Protein AF-A0A815XIX8-F1 (afdb_monomer_lite)

Radius of gyration: 41.37 Å; chains: 1; bounding box: 90×9×113 Å

Secondary structure (DSSP, 8-state):
--HHHHHHHHHHHHHHHHHHHHHHHHHHHHHHH-GGGSHHHHHHHHHHHHHHHHHHHHHHHHHHHHHHHHHHHHHHHHHHHHHHHHHHHHHHHHHHHHHT-

Organism: NCBI:txid433720

Structure (mmCIF, N/CA/C/O backbone):
data_AF-A0A815XIX8-F1
#
_entry.id   AF-A0A815XIX8-F1
#
loop_
_atom_site.group_PDB
_atom_site.id
_atom_site.type_symbol
_atom_site.label_atom_id
_atom_site.label_alt_id
_atom_site.label_comp_id
_atom_site.label_asym_id
_atom_site.label_entity_id
_atom_site.label_seq_id
_atom_site.pdbx_PDB_ins_code
_atom_site.Cartn_x
_atom_site.Cartn_y
_atom_site.Cartn_z
_atom_site.occupancy
_atom_site.B_iso_or_equiv
_atom_site.auth_seq_id
_atom_site.auth_comp_id
_atom_site.auth_asym_id
_atom_site.auth_atom_id
_atom_site.pdbx_PDB_model_num
ATOM 1 N N . MET A 1 1 ? -50.017 -1.277 47.489 1.00 60.69 1 MET A N 1
ATOM 2 C CA . MET A 1 1 ? -48.558 -1.466 47.458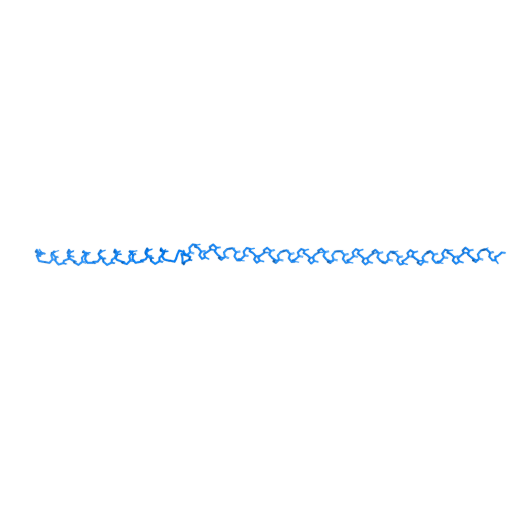 1.00 60.69 1 MET A CA 1
ATOM 3 C C . MET A 1 1 ? -48.048 -1.223 48.863 1.00 60.69 1 MET A C 1
ATOM 5 O O . MET A 1 1 ? -48.336 -0.166 49.416 1.00 60.69 1 MET A O 1
ATOM 9 N N . ASP A 1 2 ? -47.436 -2.234 49.470 1.00 87.69 2 ASP A N 1
ATOM 10 C CA . ASP A 1 2 ? -46.961 -2.193 50.860 1.00 87.69 2 ASP A CA 1
ATOM 11 C C . ASP A 1 2 ? -45.551 -1.567 50.930 1.00 87.69 2 ASP A C 1
ATOM 13 O O . ASP A 1 2 ? -44.770 -1.643 49.980 1.00 87.69 2 ASP A O 1
ATOM 17 N N . LEU A 1 3 ? -45.195 -0.948 52.056 1.00 88.00 3 LEU A N 1
ATOM 18 C CA . LEU A 1 3 ? -43.875 -0.350 52.311 1.00 88.00 3 LEU A CA 1
ATOM 19 C C . LEU A 1 3 ? -42.731 -1.361 52.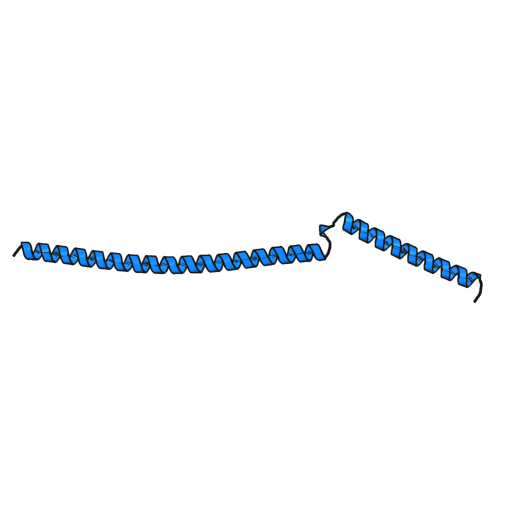140 1.00 88.00 3 LEU A C 1
ATOM 21 O O . LEU A 1 3 ? -41.619 -0.993 51.754 1.00 88.00 3 LEU A O 1
ATOM 25 N N . ILE A 1 4 ? -43.003 -2.632 52.432 1.00 92.00 4 ILE A N 1
ATOM 26 C CA . ILE A 1 4 ? -42.056 -3.741 52.278 1.00 92.00 4 ILE A CA 1
ATOM 27 C C . ILE A 1 4 ? -41.763 -3.996 50.795 1.00 92.00 4 ILE A C 1
ATOM 29 O O . ILE A 1 4 ? -40.601 -4.105 50.404 1.00 92.00 4 ILE A O 1
ATOM 33 N N . GLU A 1 5 ? -42.807 -4.013 49.970 1.00 90.12 5 GLU A N 1
ATOM 34 C CA . GLU A 1 5 ? -42.729 -4.235 48.525 1.00 90.12 5 GLU A CA 1
ATOM 35 C C . GLU A 1 5 ? -41.958 -3.100 47.833 1.00 90.12 5 GLU A C 1
ATOM 37 O O . GLU A 1 5 ? -41.041 -3.343 47.050 1.00 90.12 5 GLU A O 1
ATOM 42 N N . HIS A 1 6 ? -42.232 -1.848 48.214 1.00 91.06 6 HIS A N 1
ATOM 43 C CA . HIS A 1 6 ? -41.490 -0.690 47.707 1.00 91.06 6 HIS A CA 1
ATOM 44 C C . HIS A 1 6 ? -39.999 -0.746 48.080 1.00 91.06 6 HIS A C 1
ATOM 46 O O . HIS A 1 6 ? -39.131 -0.406 47.277 1.00 91.06 6 HIS A O 1
ATOM 52 N N . ARG A 1 7 ? -39.675 -1.189 49.301 1.00 92.44 7 ARG A N 1
ATOM 53 C CA . ARG A 1 7 ? -38.282 -1.326 49.749 1.00 92.44 7 ARG A CA 1
ATOM 54 C C . ARG A 1 7 ? -37.542 -2.424 48.981 1.00 92.44 7 ARG A C 1
ATOM 56 O O . ARG A 1 7 ? -36.366 -2.251 48.674 1.00 92.44 7 ARG A O 1
ATOM 63 N N . GLN A 1 8 ? -38.216 -3.528 48.663 1.00 95.00 8 GLN A N 1
ATOM 64 C CA . GLN A 1 8 ? -37.646 -4.603 47.848 1.00 95.00 8 GLN A CA 1
ATOM 65 C C . GLN A 1 8 ? -37.352 -4.142 46.419 1.00 95.00 8 GLN A C 1
ATOM 67 O O . GLN A 1 8 ? -36.262 -4.406 45.918 1.00 95.00 8 GLN A O 1
ATOM 72 N N . ILE A 1 9 ? -38.276 -3.407 45.794 1.00 95.38 9 ILE A N 1
ATOM 73 C CA . ILE A 1 9 ? -38.073 -2.853 44.447 1.00 95.38 9 ILE A CA 1
ATOM 74 C C . ILE A 1 9 ? -36.874 -1.907 44.430 1.00 95.38 9 ILE A C 1
ATOM 76 O O . ILE A 1 9 ? -35.966 -2.099 43.624 1.00 95.38 9 ILE A O 1
ATOM 80 N N . LEU A 1 10 ? -36.809 -0.966 45.378 1.00 94.81 10 LEU A N 1
ATOM 81 C CA . LEU A 1 10 ? -35.694 -0.023 45.475 1.00 94.81 10 LEU A CA 1
ATOM 82 C C . LEU A 1 10 ? -34.341 -0.741 45.628 1.00 94.81 10 LEU A C 1
ATOM 84 O O . LEU A 1 10 ? -33.344 -0.345 45.030 1.00 94.81 10 LEU A O 1
ATOM 88 N N . ASN A 1 11 ? -34.296 -1.815 46.421 1.00 96.06 11 ASN A N 1
ATOM 89 C CA . ASN A 1 11 ? -33.072 -2.588 46.618 1.00 96.06 11 ASN A CA 1
ATOM 90 C C . ASN A 1 11 ? -32.639 -3.330 45.341 1.00 96.06 11 ASN A C 1
ATOM 92 O O . ASN A 1 11 ? -31.449 -3.406 45.043 1.00 96.06 11 ASN A O 1
ATOM 96 N N . ASN A 1 12 ? -33.599 -3.842 44.568 1.00 96.44 12 ASN A N 1
ATOM 97 C CA . ASN A 1 12 ? -33.326 -4.487 43.285 1.00 96.44 12 ASN A CA 1
ATOM 98 C C . ASN A 1 12 ? -32.810 -3.484 42.245 1.00 96.44 12 ASN A C 1
ATOM 100 O O . ASN A 1 12 ? -31.841 -3.780 41.548 1.00 96.44 12 ASN A O 1
ATOM 104 N N . GLU A 1 13 ? -33.404 -2.290 42.174 1.00 96.94 13 GLU A N 1
ATOM 105 C CA . GLU A 1 13 ? -32.935 -1.208 41.299 1.00 96.94 13 GLU A CA 1
ATOM 106 C C . GLU A 1 13 ? -31.512 -0.764 41.669 1.00 96.94 13 GLU A C 1
ATOM 108 O O . GLU A 1 13 ? -30.651 -0.644 40.799 1.00 96.94 13 GLU A O 1
ATOM 113 N N . LEU A 1 14 ? -31.214 -0.604 42.963 1.00 97.44 14 LEU A N 1
ATOM 114 C CA . LEU A 1 14 ? -29.862 -0.282 43.436 1.00 97.44 14 LEU A CA 1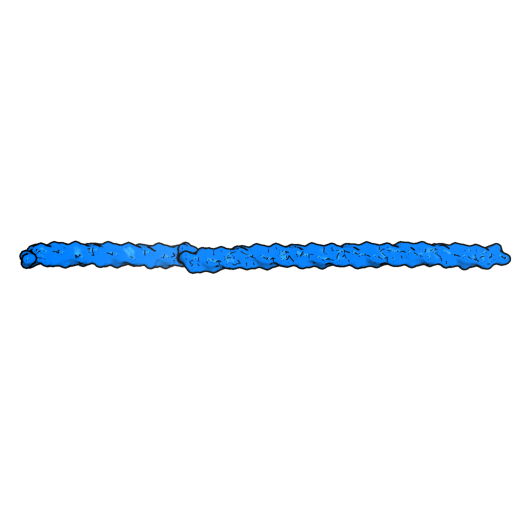
ATOM 115 C C . LEU A 1 14 ? -28.842 -1.373 43.092 1.00 97.44 14 LEU A C 1
ATOM 117 O O . LEU A 1 14 ? -27.714 -1.063 42.695 1.00 97.44 14 LEU A O 1
ATOM 121 N N . HIS A 1 15 ? -29.222 -2.646 43.215 1.00 97.12 15 HIS A N 1
ATOM 122 C CA . HIS A 1 15 ? -28.375 -3.754 42.783 1.00 97.12 15 HIS A CA 1
ATOM 123 C C . HIS A 1 15 ? -28.125 -3.735 41.274 1.00 97.12 15 HIS A C 1
ATOM 125 O O . HIS A 1 15 ? -26.983 -3.925 40.860 1.00 97.12 15 HIS A O 1
ATOM 131 N N . HIS A 1 16 ? -29.148 -3.451 40.466 1.00 96.88 16 HIS A N 1
ATOM 132 C CA . HIS A 1 16 ? -28.996 -3.310 39.019 1.00 96.88 16 HIS A CA 1
ATOM 133 C C . HIS A 1 16 ? -28.002 -2.200 38.664 1.00 96.88 16 HIS A C 1
ATOM 135 O O . HIS A 1 16 ? -27.021 -2.456 37.970 1.00 96.88 16 HIS A O 1
ATOM 141 N N . ILE A 1 17 ? -28.186 -1.003 39.231 1.00 97.19 17 ILE A N 1
ATOM 142 C CA . ILE A 1 17 ? -27.293 0.147 39.014 1.00 97.19 17 ILE A CA 1
ATOM 143 C C . ILE A 1 17 ? -25.854 -0.194 39.423 1.00 97.19 17 ILE A C 1
ATOM 145 O O . ILE A 1 17 ? -24.896 0.173 38.743 1.00 97.19 17 ILE A O 1
ATOM 149 N N . THR A 1 18 ? -25.684 -0.916 40.533 1.00 97.25 18 THR A N 1
ATOM 150 C CA . THR A 1 18 ? -24.359 -1.337 41.009 1.00 97.25 18 THR A CA 1
ATOM 151 C C . THR A 1 18 ? -23.695 -2.311 40.033 1.00 97.25 18 THR A C 1
ATOM 153 O O . THR A 1 18 ? -22.491 -2.207 39.791 1.00 97.25 18 THR A O 1
ATOM 156 N N . ASN A 1 19 ? -24.459 -3.236 39.451 1.00 97.31 19 ASN A N 1
ATOM 157 C CA . ASN A 1 19 ? -23.949 -4.174 38.454 1.00 97.31 19 ASN A CA 1
ATOM 158 C C . ASN A 1 19 ? -23.534 -3.447 37.170 1.00 97.31 19 ASN A C 1
ATOM 160 O O . ASN A 1 19 ? -22.395 -3.613 36.737 1.00 97.31 19 ASN A O 1
ATOM 164 N N . GLU A 1 20 ? -24.385 -2.565 36.638 1.00 97.25 20 GLU A N 1
ATOM 165 C CA . GLU A 1 20 ? -24.063 -1.754 35.454 1.00 97.25 20 GLU A CA 1
ATOM 166 C C . GLU A 1 20 ? -22.810 -0.896 35.674 1.00 97.25 20 GLU A C 1
ATOM 168 O O . GLU A 1 20 ? -21.926 -0.824 34.817 1.00 97.25 20 GLU A O 1
ATOM 173 N N . TYR A 1 21 ? -22.680 -0.280 36.854 1.00 96.88 21 TYR A N 1
ATOM 174 C CA . TYR A 1 21 ? -21.487 0.482 37.218 1.00 96.88 21 TYR A CA 1
ATOM 175 C C . TYR A 1 21 ? -20.219 -0.384 37.196 1.00 96.88 21 TYR A C 1
ATOM 177 O O . TYR A 1 21 ? -19.178 0.045 36.690 1.00 96.88 21 TYR A O 1
ATOM 185 N N . ASN A 1 22 ? -20.291 -1.602 37.740 1.00 96.94 22 ASN A N 1
ATOM 186 C CA . ASN A 1 22 ? -19.155 -2.519 37.781 1.00 96.94 22 ASN A CA 1
ATOM 187 C C . ASN A 1 22 ? -18.755 -2.996 36.379 1.00 96.94 22 ASN A C 1
ATOM 189 O O . ASN A 1 22 ? -17.564 -2.983 36.060 1.00 96.94 22 ASN A O 1
ATOM 193 N N . GLU A 1 23 ? -19.724 -3.340 35.529 1.00 96.00 23 GLU A N 1
ATOM 194 C CA . GLU A 1 23 ? -19.493 -3.720 34.128 1.00 96.00 23 GLU A CA 1
ATOM 195 C C . GLU A 1 23 ? -18.857 -2.577 33.331 1.00 96.00 23 GLU A C 1
ATOM 197 O O . GLU A 1 23 ? -17.879 -2.768 32.599 1.00 96.00 23 GLU A O 1
ATOM 202 N N . PHE A 1 24 ? -19.349 -1.353 33.523 1.00 94.56 24 PHE A N 1
ATOM 203 C CA . PHE A 1 24 ? -18.793 -0.178 32.869 1.00 94.56 24 PHE A CA 1
ATOM 204 C C . PHE A 1 24 ? -17.359 0.108 33.334 1.00 94.56 24 PHE A C 1
ATOM 206 O O . PHE A 1 24 ? -16.463 0.356 32.523 1.00 94.56 24 PHE A O 1
ATOM 213 N N . LYS A 1 25 ? -17.100 0.012 34.642 1.00 95.69 25 LYS A N 1
ATOM 214 C CA . LYS A 1 25 ? -15.759 0.181 35.216 1.00 95.69 25 LYS A CA 1
ATOM 215 C C . LYS A 1 25 ? -14.783 -0.882 34.712 1.00 95.69 25 LYS A C 1
ATOM 217 O O . LYS A 1 25 ? -13.629 -0.554 34.427 1.00 95.69 25 LYS A O 1
ATOM 222 N N . GLN A 1 26 ? -15.229 -2.131 34.591 1.00 92.06 26 GLN A N 1
ATOM 223 C CA . GLN A 1 26 ? -14.437 -3.204 33.998 1.00 92.06 26 GLN A CA 1
ATOM 224 C C . GLN A 1 26 ? -14.111 -2.889 32.536 1.00 92.06 26 GLN A C 1
ATOM 226 O O . GLN A 1 26 ? -12.937 -2.893 32.172 1.00 92.06 26 GLN A O 1
ATOM 231 N N . THR A 1 27 ? -15.113 -2.511 31.740 1.00 88.94 27 THR A N 1
ATOM 232 C CA . THR A 1 27 ? -14.938 -2.125 30.332 1.00 88.94 27 THR A CA 1
ATOM 233 C C . THR A 1 27 ? -13.905 -1.004 30.174 1.00 88.94 27 THR A C 1
ATOM 235 O O . THR A 1 27 ? -13.000 -1.094 29.341 1.00 88.94 27 THR A O 1
ATOM 238 N N . ILE A 1 28 ? -13.980 0.040 31.010 1.00 89.69 28 ILE A N 1
ATOM 239 C CA . ILE A 1 28 ? -12.988 1.125 31.020 1.00 89.69 28 ILE A CA 1
ATOM 240 C C . ILE A 1 28 ? -11.594 0.586 31.341 1.00 89.69 28 ILE A C 1
ATOM 242 O O . ILE A 1 28 ? -10.632 0.947 30.666 1.00 89.69 28 ILE A O 1
ATOM 246 N N . ASN A 1 29 ? -11.461 -0.255 32.368 1.00 91.94 29 ASN A N 1
ATOM 247 C CA . ASN A 1 29 ? -10.168 -0.808 32.764 1.00 91.94 29 ASN A CA 1
ATOM 248 C C . ASN A 1 29 ? -9.554 -1.686 31.670 1.00 91.94 29 ASN A C 1
ATOM 250 O O . ASN A 1 29 ? -8.356 -1.570 31.416 1.00 91.94 29 ASN A O 1
ATOM 254 N N . GLU A 1 30 ? -10.353 -2.511 30.997 1.00 87.81 30 GLU A N 1
ATOM 255 C CA . GLU A 1 30 ? -9.908 -3.339 29.872 1.00 87.81 30 GLU A CA 1
ATOM 256 C C . GLU A 1 30 ? -9.382 -2.478 28.719 1.00 87.81 30 GLU A C 1
ATOM 258 O O . GLU A 1 30 ? -8.287 -2.728 28.209 1.00 87.81 30 GLU A O 1
ATOM 263 N N . GLN A 1 31 ? -10.094 -1.404 28.363 1.00 86.12 31 GLN A N 1
ATOM 264 C CA . GLN A 1 31 ? -9.606 -0.448 27.366 1.00 86.12 31 GLN A CA 1
ATOM 265 C C . GLN A 1 31 ? -8.343 0.285 27.828 1.00 86.12 31 GLN A C 1
ATOM 267 O O . GLN A 1 31 ? -7.449 0.533 27.024 1.00 86.12 31 GLN A O 1
ATOM 272 N N . LYS A 1 32 ? -8.235 0.614 29.119 1.00 88.56 32 LYS A N 1
ATOM 273 C CA . LYS A 1 32 ? -7.049 1.270 29.683 1.00 88.56 32 LYS A CA 1
ATOM 274 C C . LYS A 1 32 ? -5.817 0.367 29.630 1.00 88.56 32 LYS A C 1
ATOM 276 O O . LYS A 1 32 ? -4.722 0.861 29.378 1.00 88.56 32 LYS A O 1
ATOM 281 N N . GLN A 1 33 ? -5.989 -0.934 29.873 1.00 92.44 33 GLN A N 1
ATOM 282 C CA . GLN A 1 33 ? -4.903 -1.911 29.797 1.00 92.44 33 GLN A CA 1
ATOM 283 C C . GLN A 1 33 ? -4.512 -2.244 28.359 1.00 92.44 33 GLN A C 1
ATOM 285 O O . GLN A 1 33 ? -3.335 -2.479 28.095 1.00 92.44 33 GLN A O 1
ATOM 290 N N . ASN A 1 34 ? -5.468 -2.234 27.427 1.00 87.94 34 ASN A N 1
ATOM 291 C CA . ASN A 1 34 ? -5.190 -2.479 26.019 1.00 87.94 34 ASN A CA 1
ATOM 292 C C . ASN A 1 34 ? -5.873 -1.452 25.095 1.00 87.94 34 ASN A C 1
ATOM 294 O O . ASN A 1 34 ? -6.848 -1.786 24.411 1.00 87.94 34 ASN A O 1
ATOM 298 N N . PRO A 1 35 ? -5.336 -0.218 25.010 1.00 86.25 35 PRO A N 1
ATOM 299 C CA . PRO A 1 35 ? -5.899 0.833 24.157 1.00 86.25 35 PRO A CA 1
ATOM 300 C C . PRO A 1 35 ? -5.931 0.446 22.674 1.00 86.25 35 PRO A C 1
ATOM 302 O O . PRO A 1 35 ? -6.803 0.888 21.930 1.00 86.25 35 PRO A O 1
ATOM 305 N N . GLN A 1 36 ? -5.014 -0.431 22.254 1.00 85.94 36 GLN A N 1
ATOM 306 C CA . GLN A 1 36 ? -4.920 -0.935 20.882 1.00 85.94 36 GLN A CA 1
ATOM 307 C C . GLN A 1 36 ? -6.111 -1.823 20.496 1.00 85.94 36 GLN A C 1
ATOM 309 O O . GLN A 1 36 ? -6.436 -1.971 19.321 1.00 85.94 36 GLN A O 1
ATOM 314 N N . ASN A 1 37 ? -6.812 -2.403 21.474 1.00 84.56 37 ASN A N 1
ATOM 315 C CA . ASN A 1 37 ? -7.983 -3.232 21.204 1.00 84.56 37 ASN A CA 1
ATOM 316 C C . ASN A 1 37 ? -9.245 -2.404 20.897 1.00 84.56 37 ASN A C 1
ATOM 318 O O . ASN A 1 37 ? -10.272 -2.976 20.518 1.00 84.56 37 ASN A O 1
ATOM 322 N N . HIS A 1 38 ? -9.180 -1.075 21.044 1.00 87.38 38 HIS A N 1
ATOM 323 C CA . HIS A 1 38 ? -10.287 -0.176 20.748 1.00 87.38 38 HIS A CA 1
ATOM 324 C C . HIS A 1 38 ? -10.707 -0.287 19.274 1.00 87.38 38 HIS A C 1
ATOM 326 O O . HIS A 1 38 ? -9.877 -0.302 18.364 1.00 87.38 38 HIS A O 1
ATOM 332 N N . SER A 1 39 ? -12.015 -0.333 19.017 1.00 88.38 39 SER A N 1
ATOM 333 C CA . SER A 1 39 ? -12.573 -0.560 17.674 1.00 88.38 39 SER A CA 1
ATOM 334 C C . SER A 1 39 ? -12.096 0.466 16.641 1.00 88.38 39 SER A C 1
ATOM 336 O O . SER A 1 39 ? -11.774 0.094 15.515 1.00 88.38 39 SER A O 1
ATOM 338 N N . LEU A 1 40 ? -12.002 1.742 17.029 1.00 92.19 40 LEU A N 1
ATOM 339 C CA . LEU A 1 40 ? -11.474 2.809 16.170 1.00 92.19 40 LEU A CA 1
ATOM 340 C C . LEU A 1 40 ? -9.989 2.624 15.832 1.00 92.19 40 LEU A C 1
ATOM 342 O O . LEU A 1 40 ? -9.600 2.895 14.703 1.00 92.19 40 LEU A O 1
ATOM 346 N N . ILE A 1 41 ? -9.173 2.121 16.764 1.00 92.81 41 ILE A N 1
ATOM 347 C CA . ILE A 1 41 ? -7.752 1.858 16.499 1.00 92.81 41 ILE A CA 1
ATOM 348 C C . ILE A 1 41 ? -7.611 0.727 15.481 1.00 92.81 41 ILE A C 1
ATOM 350 O O . ILE A 1 41 ? -6.933 0.891 14.475 1.00 92.81 41 ILE A O 1
ATOM 354 N N . LYS A 1 42 ? -8.372 -0.363 15.639 1.00 91.94 42 LYS A N 1
ATOM 355 C CA . LYS A 1 42 ? -8.411 -1.445 14.638 1.00 91.94 42 LYS A CA 1
ATOM 356 C C . LYS A 1 42 ? -8.835 -0.964 13.247 1.00 91.94 42 LYS A C 1
ATOM 358 O O . LYS A 1 42 ? -8.351 -1.487 12.246 1.00 91.94 42 LYS A O 1
ATOM 363 N N . GLN A 1 43 ? -9.751 0.004 13.170 1.00 96.38 43 GLN A N 1
ATOM 364 C CA . GLN A 1 43 ? -10.149 0.609 11.895 1.00 96.38 43 GLN A CA 1
ATOM 365 C C . GLN A 1 43 ? -9.019 1.440 11.284 1.00 96.38 43 GLN A C 1
ATOM 367 O O . GLN A 1 43 ? -8.777 1.326 10.083 1.00 96.38 43 GLN A O 1
A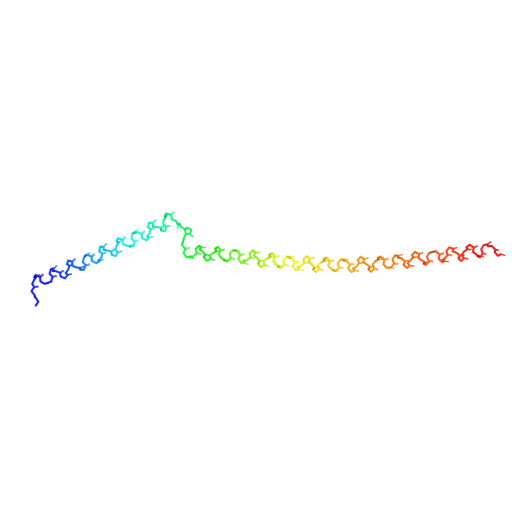TOM 372 N N . ILE A 1 44 ? -8.304 2.218 12.101 1.00 96.88 44 ILE A N 1
ATOM 373 C CA . ILE A 1 44 ? -7.122 2.970 11.668 1.00 96.88 44 ILE A CA 1
ATOM 374 C C . ILE A 1 44 ? -6.051 2.009 11.134 1.00 96.88 44 ILE A C 1
ATOM 376 O O . ILE A 1 44 ? -5.602 2.194 10.005 1.00 96.88 44 ILE A O 1
ATOM 380 N N . ASP A 1 45 ? -5.729 0.938 11.864 1.00 96.81 45 ASP A N 1
ATOM 381 C CA . ASP A 1 45 ? -4.758 -0.079 11.435 1.00 96.81 45 ASP A CA 1
ATOM 382 C C . ASP A 1 45 ? -5.155 -0.730 10.102 1.00 96.81 45 ASP A C 1
ATOM 384 O O . ASP A 1 45 ? -4.321 -0.994 9.233 1.00 96.81 45 ASP A O 1
ATOM 388 N N . TYR A 1 46 ? -6.447 -1.013 9.922 1.00 97.19 46 TYR A N 1
ATOM 389 C CA . TYR A 1 46 ? -6.969 -1.570 8.678 1.00 97.19 46 TYR A CA 1
ATOM 390 C C . TYR A 1 46 ? -6.816 -0.588 7.509 1.00 97.19 46 TYR A C 1
ATOM 392 O O . TYR A 1 46 ? -6.387 -0.977 6.418 1.00 97.19 46 TYR A O 1
ATOM 400 N N . TRP A 1 47 ? -7.138 0.690 7.720 1.00 98.31 47 TRP A N 1
ATOM 401 C CA . TRP A 1 47 ? -6.953 1.724 6.704 1.00 98.31 47 TRP A CA 1
ATOM 402 C C . TRP A 1 47 ? -5.484 1.940 6.360 1.00 98.31 47 TRP A C 1
ATOM 404 O O . TRP A 1 47 ? -5.169 2.092 5.178 1.00 98.31 47 TRP A O 1
ATOM 414 N N . GLU A 1 48 ? -4.595 1.908 7.349 1.00 98.44 48 GLU A N 1
ATOM 415 C CA . GLU A 1 48 ? -3.153 2.012 7.147 1.00 98.44 48 GLU A CA 1
ATOM 416 C C . GLU A 1 48 ? -2.648 0.875 6.250 1.00 98.44 48 GLU A C 1
ATOM 418 O O . GLU A 1 48 ? -2.093 1.138 5.179 1.00 98.44 48 GLU A O 1
ATOM 423 N N . ARG A 1 49 ? -2.926 -0.384 6.617 1.00 98.50 49 ARG A N 1
ATOM 424 C CA . ARG A 1 49 ? -2.502 -1.565 5.841 1.00 98.50 49 ARG A CA 1
ATOM 425 C C . ARG A 1 49 ? -3.005 -1.517 4.402 1.00 98.50 49 ARG A C 1
ATOM 427 O O . ARG A 1 49 ? -2.217 -1.674 3.471 1.00 98.50 49 ARG A O 1
ATOM 434 N N . ASN A 1 50 ? -4.291 -1.230 4.213 1.00 98.50 50 ASN A N 1
ATOM 435 C CA . ASN A 1 50 ? -4.882 -1.147 2.878 1.00 98.50 50 ASN A CA 1
ATOM 436 C C . ASN A 1 50 ? -4.296 -0.009 2.042 1.00 98.50 50 ASN A C 1
ATOM 438 O O . ASN A 1 50 ? -4.161 -0.132 0.824 1.00 98.50 50 ASN A O 1
ATOM 442 N N . SER A 1 51 ? -3.986 1.124 2.670 1.00 98.56 51 SER A N 1
ATOM 443 C CA . SER A 1 51 ? -3.399 2.265 1.967 1.00 98.56 51 SER A CA 1
ATOM 444 C C . SER A 1 51 ? -1.974 1.949 1.520 1.00 98.56 51 SER A C 1
ATOM 446 O O . SER A 1 51 ? -1.629 2.218 0.370 1.00 98.56 51 SER A O 1
ATOM 448 N N . ILE A 1 52 ? -1.179 1.310 2.384 1.00 98.69 52 ILE A N 1
ATOM 449 C CA . ILE A 1 52 ? 0.169 0.837 2.048 1.00 98.69 52 ILE A CA 1
ATOM 450 C C . ILE A 1 52 ? 0.113 -0.137 0.869 1.00 98.69 52 ILE A C 1
ATOM 452 O O . ILE A 1 52 ? 0.847 0.049 -0.102 1.00 98.69 52 ILE A O 1
ATOM 456 N N . GLU A 1 53 ? -0.783 -1.125 0.907 1.00 98.62 53 GLU A N 1
ATOM 457 C CA . GLU A 1 53 ? -0.920 -2.108 -0.171 1.00 98.62 53 GLU A CA 1
ATOM 458 C C . GLU A 1 53 ? -1.271 -1.440 -1.508 1.00 98.62 53 GLU A C 1
ATOM 460 O O . GLU A 1 53 ? -0.612 -1.680 -2.521 1.00 98.62 53 GLU A O 1
ATOM 465 N N . LYS A 1 54 ? -2.249 -0.525 -1.517 1.00 98.50 54 LYS A N 1
ATOM 466 C CA . LYS A 1 54 ? -2.635 0.218 -2.729 1.00 98.50 54 LYS A CA 1
ATOM 467 C C . LYS A 1 54 ? -1.484 1.043 -3.299 1.00 98.50 54 LYS A C 1
ATOM 469 O O . LYS A 1 54 ? -1.287 1.069 -4.515 1.00 98.50 54 LYS A O 1
ATOM 474 N N . ILE A 1 55 ? -0.722 1.717 -2.437 1.00 98.69 55 ILE A N 1
ATOM 475 C CA . ILE A 1 55 ? 0.443 2.507 -2.852 1.00 98.69 55 ILE A CA 1
ATOM 476 C C . ILE A 1 55 ? 1.512 1.591 -3.454 1.00 98.69 55 ILE A C 1
ATOM 478 O O . ILE A 1 55 ? 2.069 1.914 -4.502 1.00 98.69 55 ILE A O 1
ATOM 482 N N . GLN A 1 56 ? 1.777 0.439 -2.836 1.00 98.69 56 GLN A N 1
ATOM 483 C CA . GLN A 1 56 ? 2.750 -0.534 -3.334 1.00 98.69 56 GLN A CA 1
ATOM 484 C C . GLN A 1 56 ? 2.346 -1.111 -4.693 1.00 98.69 56 GLN A C 1
ATOM 486 O O . GLN A 1 56 ? 3.177 -1.142 -5.603 1.00 98.69 56 GLN A O 1
ATOM 491 N N . GLN A 1 57 ? 1.078 -1.498 -4.857 1.00 98.62 57 GLN A N 1
ATOM 492 C CA . GLN A 1 57 ? 0.539 -1.982 -6.129 1.00 98.62 57 GLN A CA 1
ATOM 493 C C . GLN A 1 57 ? 0.697 -0.925 -7.227 1.00 98.62 57 GLN A C 1
ATOM 495 O O . GLN A 1 57 ? 1.275 -1.203 -8.276 1.00 98.62 57 GLN A O 1
ATOM 500 N N . LYS A 1 58 ? 0.291 0.325 -6.964 1.00 98.62 58 LYS A N 1
ATOM 501 C CA . LYS A 1 58 ? 0.433 1.410 -7.945 1.00 98.62 58 LYS A CA 1
ATOM 502 C C . LYS A 1 58 ? 1.886 1.736 -8.265 1.00 98.62 58 LYS A C 1
ATOM 504 O O . LYS A 1 58 ? 2.220 1.944 -9.428 1.00 98.62 58 LYS A O 1
ATOM 509 N N . ALA A 1 59 ? 2.768 1.743 -7.269 1.00 98.62 59 ALA A N 1
ATOM 510 C CA . ALA A 1 59 ? 4.195 1.928 -7.503 1.00 98.62 59 ALA A CA 1
ATOM 511 C C . ALA A 1 59 ? 4.764 0.826 -8.409 1.00 98.62 59 ALA A C 1
ATOM 513 O O . ALA A 1 59 ? 5.570 1.119 -9.291 1.00 98.62 59 ALA A O 1
ATOM 514 N N . GLN A 1 60 ? 4.330 -0.424 -8.226 1.00 98.75 60 GLN A N 1
ATOM 515 C CA . GLN A 1 60 ? 4.751 -1.537 -9.069 1.00 98.75 60 GLN A CA 1
ATOM 516 C C . GLN A 1 60 ? 4.238 -1.401 -10.509 1.00 98.75 60 GLN A C 1
ATOM 518 O O . GLN A 1 60 ? 5.035 -1.518 -11.439 1.00 98.75 60 GLN A O 1
ATOM 523 N N . GLU A 1 61 ? 2.962 -1.054 -10.699 1.00 98.69 61 GLU A N 1
ATOM 524 C CA . GLU A 1 61 ? 2.401 -0.768 -12.027 1.00 98.69 61 GLU A CA 1
ATOM 525 C C . GLU A 1 61 ? 3.214 0.315 -12.759 1.00 98.69 61 GLU A C 1
ATOM 527 O O . GLU A 1 61 ? 3.598 0.141 -13.918 1.00 98.69 61 GLU A O 1
ATOM 532 N N . TYR A 1 62 ? 3.544 1.419 -12.080 1.00 98.69 62 TYR A N 1
ATOM 533 C CA . TYR A 1 62 ? 4.325 2.497 -12.689 1.00 98.69 62 TYR A CA 1
ATOM 534 C C . TYR A 1 62 ? 5.757 2.081 -13.027 1.00 98.69 62 TYR A C 1
ATOM 536 O O . TYR A 1 62 ? 6.256 2.444 -14.094 1.00 98.69 62 TYR A O 1
ATOM 544 N N . ARG A 1 63 ? 6.417 1.291 -12.170 1.00 98.62 63 ARG A N 1
ATOM 545 C CA . ARG A 1 63 ? 7.745 0.736 -12.484 1.00 98.62 63 ARG A CA 1
ATOM 546 C C . ARG A 1 63 ? 7.700 -0.104 -13.753 1.00 98.62 63 ARG A C 1
ATOM 548 O O . ARG A 1 63 ? 8.555 0.064 -14.617 1.00 98.62 63 ARG A O 1
ATOM 555 N N . GLU A 1 64 ? 6.697 -0.964 -13.897 1.00 98.62 64 GLU A N 1
ATOM 556 C CA . GLU A 1 64 ? 6.544 -1.808 -15.085 1.00 98.62 64 GLU A CA 1
ATOM 557 C C . GLU A 1 64 ? 6.300 -0.993 -16.355 1.00 98.62 64 GLU A C 1
ATOM 559 O O . GLU A 1 64 ? 6.880 -1.300 -17.398 1.00 98.62 64 GLU A O 1
ATOM 564 N N . ILE A 1 65 ? 5.490 0.067 -16.275 1.00 98.56 65 ILE A N 1
ATOM 565 C CA . ILE A 1 65 ? 5.262 0.986 -17.398 1.00 98.56 65 ILE A CA 1
ATOM 566 C C . ILE A 1 65 ? 6.576 1.638 -17.835 1.00 98.56 65 ILE A C 1
ATOM 568 O O . ILE A 1 65 ? 6.881 1.664 -19.032 1.00 98.56 65 ILE A O 1
ATOM 572 N N . VAL A 1 66 ? 7.365 2.139 -16.880 1.00 98.56 66 VAL A N 1
ATOM 573 C CA . VAL A 1 66 ? 8.659 2.772 -17.167 1.00 98.56 66 VAL A CA 1
ATOM 574 C C . VAL A 1 66 ? 9.616 1.763 -17.790 1.00 98.56 66 VAL A C 1
ATOM 576 O O . VAL A 1 66 ? 10.144 2.034 -18.861 1.00 98.56 66 VAL A O 1
ATOM 579 N N . ILE A 1 67 ? 9.775 0.577 -17.194 1.00 98.56 67 ILE A N 1
ATOM 580 C CA . ILE A 1 67 ? 10.671 -0.472 -17.704 1.00 98.56 67 ILE A CA 1
ATOM 581 C C . ILE A 1 67 ? 10.305 -0.858 -19.141 1.00 98.56 67 ILE A C 1
ATOM 583 O O . ILE A 1 67 ? 11.178 -0.857 -20.009 1.00 98.56 67 ILE A O 1
ATOM 587 N N . LYS A 1 68 ? 9.023 -1.129 -19.417 1.00 98.25 68 LYS A N 1
ATOM 588 C CA . LYS A 1 68 ? 8.555 -1.493 -20.766 1.00 98.25 68 LYS A CA 1
ATOM 589 C C . LYS A 1 68 ? 8.817 -0.376 -21.773 1.00 98.25 68 LYS A C 1
ATOM 591 O O . LYS A 1 68 ? 9.272 -0.635 -22.887 1.00 98.25 68 LYS A O 1
ATOM 596 N N . SER A 1 69 ? 8.553 0.868 -21.379 1.00 97.81 69 SER A N 1
ATOM 597 C CA . SER A 1 69 ? 8.786 2.035 -22.233 1.00 97.81 69 SER A CA 1
ATOM 598 C C . SER A 1 69 ? 10.276 2.219 -22.521 1.00 97.81 69 SER A C 1
ATOM 600 O O . SER A 1 69 ? 10.662 2.381 -23.676 1.00 97.81 69 SER A O 1
ATOM 602 N N . SER A 1 70 ? 11.127 2.126 -21.499 1.00 97.94 70 SER A N 1
ATOM 603 C CA . SER A 1 70 ? 12.581 2.212 -21.635 1.00 97.94 70 SER A CA 1
ATOM 604 C C . SER A 1 70 ? 13.136 1.111 -22.533 1.00 97.94 70 SER A C 1
ATOM 606 O O . SER A 1 70 ? 13.905 1.412 -23.439 1.00 97.94 70 SER A O 1
ATOM 608 N N . GLN A 1 71 ? 12.710 -0.140 -22.346 1.00 98.31 71 GLN A N 1
ATOM 609 C CA . GLN A 1 71 ? 13.123 -1.264 -23.193 1.00 98.31 71 GLN A CA 1
ATOM 610 C C . GLN A 1 71 ? 12.756 -1.036 -24.659 1.00 98.31 71 GLN A C 1
ATOM 612 O O . GLN A 1 71 ? 13.582 -1.267 -25.538 1.00 98.31 71 GLN A O 1
ATOM 617 N N . LYS A 1 72 ? 11.552 -0.518 -24.933 1.00 97.94 72 LYS A N 1
ATOM 618 C CA . LYS A 1 72 ? 11.149 -0.157 -26.296 1.00 97.94 72 LYS A CA 1
ATOM 619 C C . LYS A 1 72 ? 12.109 0.867 -26.911 1.00 97.94 72 LYS A C 1
ATOM 621 O O . LYS A 1 72 ? 12.616 0.640 -28.004 1.00 97.94 72 LYS A O 1
ATOM 626 N N . TYR A 1 73 ? 12.394 1.963 -26.204 1.00 97.81 73 TYR A N 1
ATOM 627 C CA . TYR A 1 73 ? 13.294 3.003 -26.712 1.00 97.81 73 TYR A CA 1
ATOM 628 C C . TYR A 1 73 ? 14.737 2.520 -26.890 1.00 97.81 73 TYR A C 1
ATOM 630 O O . TYR A 1 73 ? 15.399 2.931 -27.845 1.00 97.81 73 TYR A O 1
ATOM 638 N N . ILE A 1 74 ? 15.221 1.654 -25.998 1.00 98.31 74 ILE A N 1
ATOM 639 C CA . ILE A 1 74 ? 16.545 1.034 -26.113 1.00 98.31 74 ILE A CA 1
ATOM 640 C C . ILE A 1 74 ? 16.606 0.185 -27.385 1.00 98.31 74 ILE A C 1
ATOM 642 O O . ILE A 1 74 ? 17.469 0.434 -28.223 1.00 98.31 74 ILE A O 1
ATOM 646 N N . ASN A 1 75 ? 15.644 -0.717 -27.592 1.00 98.12 75 ASN A N 1
ATOM 647 C CA . ASN A 1 75 ? 15.600 -1.579 -28.777 1.00 98.12 75 ASN A CA 1
ATOM 648 C C . ASN A 1 75 ? 15.511 -0.767 -30.081 1.00 98.12 75 ASN A C 1
ATOM 650 O O . ASN A 1 75 ? 16.224 -1.046 -31.046 1.00 98.12 75 ASN A O 1
ATOM 654 N N . ASP A 1 76 ? 14.673 0.275 -30.109 1.00 98.19 76 ASP A N 1
ATOM 655 C CA . ASP A 1 76 ? 14.549 1.169 -31.267 1.00 98.19 76 ASP A CA 1
ATOM 656 C C . ASP A 1 76 ? 15.876 1.889 -31.563 1.00 98.19 76 ASP A C 1
ATOM 658 O O . ASP A 1 76 ? 16.249 2.096 -32.722 1.00 98.19 76 ASP A O 1
ATOM 662 N N . THR A 1 77 ? 16.601 2.278 -30.512 1.00 98.12 77 THR A N 1
ATOM 663 C CA . THR A 1 77 ? 17.910 2.928 -30.626 1.00 98.12 77 THR A CA 1
ATOM 664 C C . THR A 1 77 ? 18.957 1.951 -31.150 1.00 98.12 77 THR A C 1
ATOM 666 O O . THR A 1 77 ? 19.653 2.275 -32.111 1.00 98.12 77 THR A O 1
ATOM 669 N N . GLU A 1 78 ? 19.027 0.738 -30.601 1.00 98.38 78 GLU A N 1
ATOM 670 C CA . GLU A 1 78 ? 19.929 -0.320 -31.069 1.00 98.38 78 GLU A CA 1
ATOM 671 C C . GLU A 1 78 ? 19.701 -0.655 -32.547 1.00 98.38 78 GLU A C 1
ATOM 673 O O . GLU A 1 78 ? 20.654 -0.737 -33.324 1.00 98.38 78 GLU A O 1
ATOM 678 N N . MET A 1 79 ? 18.441 -0.766 -32.980 1.00 98.19 79 MET A N 1
ATOM 679 C CA . MET A 1 79 ? 18.109 -1.020 -34.384 1.00 98.19 79 MET A CA 1
ATOM 680 C C . MET A 1 79 ? 18.614 0.101 -35.304 1.00 98.19 79 MET A C 1
ATOM 682 O O . MET A 1 79 ? 19.184 -0.173 -36.365 1.00 98.19 79 MET A O 1
ATOM 686 N N . LYS A 1 80 ? 18.452 1.367 -34.898 1.00 98.25 80 LYS A N 1
ATOM 687 C CA . LYS A 1 80 ? 18.968 2.524 -35.650 1.00 98.25 80 LYS A CA 1
ATOM 688 C C . LYS A 1 80 ? 20.494 2.526 -35.714 1.00 98.25 80 LYS A C 1
ATOM 690 O O . LYS A 1 80 ? 21.045 2.773 -36.785 1.00 98.25 80 LYS A O 1
ATOM 695 N N . PHE A 1 81 ? 21.168 2.213 -34.608 1.00 98.12 81 PHE A N 1
ATOM 696 C CA . PHE A 1 81 ? 22.627 2.095 -34.566 1.00 98.12 81 PHE A CA 1
ATOM 697 C C . PHE A 1 81 ? 23.140 0.992 -35.494 1.00 98.12 81 PHE A C 1
ATOM 699 O O . PHE A 1 81 ? 24.078 1.219 -36.256 1.00 98.12 81 PHE A O 1
ATOM 706 N N . ASN A 1 82 ? 22.494 -0.174 -35.492 1.00 98.06 82 ASN A N 1
ATOM 707 C CA . ASN A 1 82 ? 22.854 -1.277 -36.381 1.00 98.06 82 ASN A CA 1
ATOM 708 C C . ASN A 1 82 ? 22.691 -0.894 -37.857 1.00 98.06 82 ASN A C 1
ATOM 710 O O . ASN A 1 82 ? 23.582 -1.157 -38.662 1.00 98.06 82 ASN A O 1
ATOM 714 N N . ASN A 1 83 ? 21.597 -0.213 -38.207 1.00 98.19 83 ASN A N 1
ATOM 715 C CA . ASN A 1 83 ? 21.389 0.293 -39.564 1.00 98.19 83 ASN A CA 1
ATOM 716 C C . ASN A 1 83 ? 22.486 1.298 -39.963 1.00 98.19 83 ASN A C 1
ATOM 718 O O . ASN A 1 83 ? 23.091 1.162 -41.026 1.00 98.19 83 ASN A O 1
ATOM 722 N N . LEU A 1 84 ? 22.803 2.258 -39.089 1.00 98.12 84 LEU A N 1
ATOM 723 C CA . LEU A 1 84 ? 23.878 3.221 -39.333 1.00 98.12 84 LEU A CA 1
ATOM 724 C C . LEU A 1 84 ? 25.230 2.525 -39.550 1.00 98.12 84 LEU A C 1
ATOM 726 O O . LEU A 1 84 ? 25.958 2.877 -40.475 1.00 98.12 84 LEU A O 1
ATOM 730 N N . ASN A 1 85 ? 25.553 1.511 -38.745 1.00 97.56 85 ASN A N 1
ATOM 731 C CA . ASN A 1 85 ? 26.785 0.739 -38.896 1.00 97.56 85 ASN A CA 1
ATOM 732 C C . ASN A 1 85 ? 26.860 0.045 -40.267 1.00 97.56 85 ASN A C 1
ATOM 734 O O . ASN A 1 85 ? 27.895 0.086 -40.932 1.00 97.56 85 ASN A O 1
ATOM 738 N N . GLU A 1 86 ? 25.759 -0.546 -40.734 1.00 97.75 86 GLU A N 1
ATOM 739 C CA . GLU A 1 86 ? 25.705 -1.141 -42.072 1.00 97.75 86 GLU A CA 1
ATOM 740 C C . GLU A 1 86 ? 25.848 -0.094 -43.184 1.00 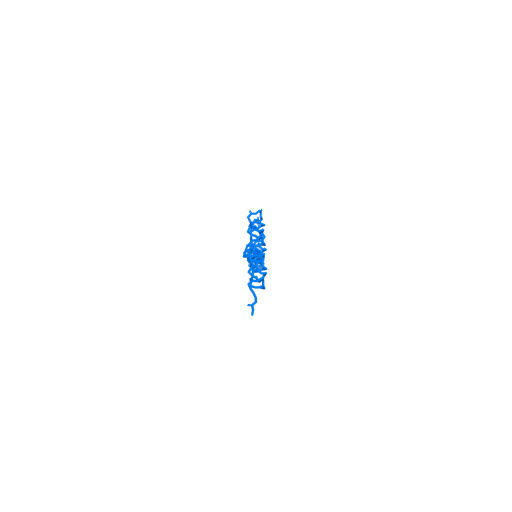97.75 86 GLU A C 1
ATOM 742 O O . GLU A 1 86 ? 26.579 -0.327 -44.150 1.00 97.75 86 GLU A O 1
ATOM 747 N N . GLN A 1 87 ? 25.243 1.089 -43.036 1.00 97.62 87 GLN A N 1
ATOM 748 C CA . GLN A 1 87 ? 25.441 2.197 -43.977 1.00 97.62 87 GLN A CA 1
ATOM 749 C C . GLN A 1 87 ? 26.909 2.647 -44.030 1.00 97.62 87 GLN A C 1
ATOM 751 O O . GLN A 1 87 ? 27.451 2.831 -45.121 1.00 97.62 87 GLN A O 1
ATOM 756 N N . ILE A 1 88 ? 27.580 2.756 -42.878 1.00 97.19 88 ILE A N 1
ATOM 757 C CA . ILE A 1 88 ? 29.010 3.096 -42.797 1.00 97.19 88 ILE A CA 1
ATOM 758 C C . ILE A 1 88 ? 29.855 2.034 -43.508 1.00 97.19 88 ILE A C 1
ATOM 760 O O . ILE A 1 88 ? 30.683 2.375 -44.353 1.00 97.19 88 ILE A O 1
ATOM 764 N N . LYS A 1 89 ? 29.625 0.741 -43.238 1.00 96.62 89 LYS A N 1
ATOM 765 C CA . LYS A 1 89 ? 30.343 -0.353 -43.918 1.00 96.62 89 LYS A CA 1
ATOM 766 C C . LYS A 1 89 ? 30.163 -0.299 -45.433 1.00 96.62 89 LYS A C 1
ATOM 768 O O . LYS A 1 89 ? 31.124 -0.501 -46.175 1.00 96.62 89 LYS A O 1
ATOM 773 N N . GLN A 1 90 ? 28.945 -0.033 -45.906 1.00 96.06 90 GLN A N 1
ATOM 774 C CA . GLN A 1 90 ? 28.670 0.112 -47.336 1.00 96.06 90 GLN A CA 1
ATOM 775 C C . GLN A 1 90 ? 29.393 1.318 -47.938 1.00 96.06 90 GLN A C 1
ATOM 777 O O . GLN A 1 90 ? 29.957 1.198 -49.025 1.00 96.06 90 GLN A O 1
ATOM 782 N N . PHE A 1 91 ? 29.403 2.456 -47.241 1.00 95.50 91 PHE A N 1
ATOM 783 C CA . PHE A 1 91 ? 30.119 3.651 -47.677 1.00 95.50 91 PHE A CA 1
ATOM 784 C C . PHE A 1 91 ? 31.620 3.381 -47.823 1.00 95.50 91 PHE A C 1
ATOM 786 O O . PHE A 1 91 ? 32.173 3.615 -48.896 1.00 95.50 91 PHE A O 1
ATOM 793 N N . VAL A 1 92 ? 32.252 2.791 -46.801 1.00 93.94 92 VAL A N 1
ATOM 794 C CA . VAL A 1 92 ? 33.679 2.426 -46.832 1.00 93.94 92 VAL A CA 1
ATOM 795 C C . VAL A 1 92 ? 33.986 1.506 -48.014 1.00 93.94 92 VAL A C 1
ATOM 797 O O . VAL A 1 92 ? 34.892 1.792 -48.790 1.00 93.94 92 VAL A O 1
ATOM 800 N N . ARG A 1 93 ? 33.188 0.448 -48.228 1.00 93.31 93 ARG A N 1
ATOM 801 C CA . ARG A 1 93 ? 33.371 -0.463 -49.375 1.00 93.31 93 ARG A CA 1
ATOM 802 C C . ARG A 1 93 ? 33.300 0.260 -50.722 1.00 93.31 93 ARG A C 1
ATOM 804 O O . ARG A 1 93 ? 34.081 -0.056 -51.618 1.00 93.31 93 ARG A O 1
ATOM 811 N N . ARG A 1 94 ? 32.366 1.207 -50.885 1.00 91.12 94 ARG A N 1
ATOM 812 C CA . ARG A 1 94 ? 32.228 1.993 -52.124 1.00 91.12 94 ARG A CA 1
ATOM 813 C C . ARG A 1 94 ? 33.437 2.891 -52.357 1.00 91.12 94 ARG A C 1
ATOM 815 O O . ARG A 1 94 ? 33.936 2.9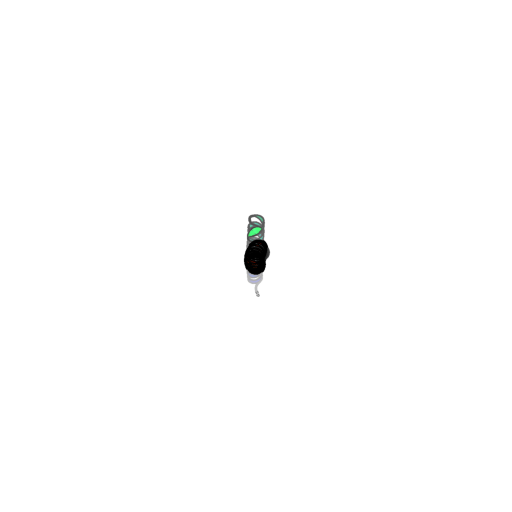15 -53.475 1.00 91.12 94 ARG A O 1
ATOM 822 N N . VAL A 1 95 ? 33.914 3.581 -51.319 1.00 91.44 95 VAL A N 1
ATOM 823 C CA . VAL A 1 95 ? 35.115 4.427 -51.403 1.00 91.44 95 VAL A CA 1
ATOM 824 C C . VAL A 1 95 ? 36.323 3.590 -51.819 1.00 91.44 95 VAL A C 1
ATOM 826 O O . VAL A 1 95 ? 36.918 3.880 -52.851 1.00 91.44 95 VAL A O 1
ATOM 829 N N . SER A 1 96 ? 36.598 2.479 -51.129 1.00 85.31 96 SER A N 1
ATOM 830 C CA . SER A 1 96 ? 37.721 1.598 -51.480 1.00 85.31 96 SER A CA 1
ATOM 831 C C . SER A 1 96 ? 37.610 1.000 -52.889 1.00 85.31 96 SER A C 1
ATOM 833 O O . SER A 1 96 ? 38.619 0.806 -53.557 1.00 85.31 96 SER A O 1
ATOM 835 N N . SER A 1 97 ? 36.395 0.716 -53.376 1.00 83.62 97 SER A N 1
ATOM 836 C CA . SER A 1 97 ? 36.197 0.229 -54.753 1.00 83.62 97 SER A CA 1
ATOM 837 C C . SER A 1 97 ? 36.465 1.311 -55.803 1.00 83.62 97 SER A C 1
ATOM 839 O O . SER A 1 97 ? 36.928 0.999 -56.896 1.00 83.62 97 SER A O 1
ATOM 841 N N . ASN A 1 98 ? 36.160 2.572 -55.487 1.00 80.19 98 ASN A N 1
ATOM 842 C CA . ASN A 1 98 ? 36.395 3.706 -56.379 1.00 80.19 98 ASN A CA 1
ATOM 843 C C . ASN A 1 98 ? 37.872 4.117 -56.423 1.00 80.19 98 ASN A C 1
ATOM 845 O O . ASN A 1 98 ? 38.314 4.604 -57.452 1.00 80.19 98 ASN A O 1
ATOM 849 N N . GLU A 1 99 ? 38.625 3.910 -55.340 1.00 74.12 99 GLU A N 1
ATOM 850 C CA . GLU A 1 99 ? 40.072 4.173 -55.286 1.00 74.12 99 GLU A CA 1
ATOM 851 C C . GLU A 1 99 ? 40.913 3.119 -56.029 1.00 74.12 99 GLU A C 1
ATOM 853 O O . GLU A 1 99 ? 42.061 3.382 -56.368 1.00 74.12 99 GLU A O 1
ATOM 858 N N . MET A 1 100 ? 40.356 1.931 -56.300 1.00 63.88 100 MET A N 1
ATOM 859 C CA . MET A 1 100 ? 41.003 0.878 -57.103 1.00 63.88 100 MET A CA 1
ATOM 860 C C . MET A 1 100 ? 40.666 0.942 -58.606 1.00 63.88 100 MET A C 1
ATOM 862 O O . MET A 1 100 ? 40.995 0.011 -59.345 1.00 63.88 100 MET A O 1
ATOM 866 N N . ARG A 1 101 ? 39.984 2.000 -59.056 1.00 54.34 101 ARG A N 1
ATOM 867 C CA . ARG A 1 101 ? 39.677 2.287 -60.465 1.00 54.34 101 ARG A CA 1
ATOM 868 C C . ARG A 1 101 ? 40.598 3.368 -61.004 1.00 54.34 101 ARG A C 1
ATOM 870 O O . ARG A 1 101 ? 40.972 3.233 -62.188 1.00 54.34 101 ARG A O 1
#

Sequence (101 aa):
MDLIEHRQILNNELHHITNEYNEFKQTINEQKQNPQNHSLIKQIDYWERNSIEKIQQKAQEYREIVIKSSQKYINDTEMKFNNLNEQIKQFVRRVSSNEMR

pLDDT: mean 93.74, std 7.67, range [54.34, 98.75]

Foldseek 3Di:
DDPVVVVVVVVVVVVVVVVVVVVVVVVVVVCVVPVCVDPVNVVVVVVVVVVVVVVVVVVVVVVVVVVVVVVVVVVVVVVVVVVVVVVVVVVVVVVVVVVVD